Protein AF-A0A4Q5SFC8-F1 (afdb_monomer_lite)

Secondary structure (DSSP, 8-state):
-HHHHHHTT---HHHHHHH-SS--BTTTB--HHHHHHHHHHHHHHHHT-

pLDDT: mean 95.98, std 6.03, range [56.25, 98.5]

Sequence (49 aa):
VCIETVESGKMTKDLAITIKPKVEHGTDYLYTEEFLAAIDENLKAKLAK

Structure (mmCIF, N/CA/C/O backbone):
data_AF-A0A4Q5SFC8-F1
#
_entry.id   AF-A0A4Q5SFC8-F1
#
loop_
_atom_site.group_PDB
_atom_site.id
_atom_site.type_symbol
_atom_site.label_atom_id
_atom_site.label_alt_id
_atom_site.label_comp_id
_atom_site.label_asym_id
_atom_site.label_entity_id
_atom_site.label_seq_id
_atom_site.pdbx_PDB_ins_code
_atom_site.Cartn_x
_atom_site.Cartn_y
_atom_site.Cartn_z
_atom_site.occupancy
_atom_site.B_iso_or_equiv
_atom_site.auth_seq_id
_atom_site.auth_comp_id
_atom_site.auth_asym_id
_atom_site.auth_atom_id
_atom_site.pdbx_PDB_model_num
ATOM 1 N N . VAL A 1 1 ? -5.986 -2.648 7.054 1.00 93.56 1 VAL A N 1
ATOM 2 C CA . VAL A 1 1 ? -5.031 -1.555 6.783 1.00 93.56 1 VAL A CA 1
ATOM 3 C C . VAL A 1 1 ? -3.946 -2.038 5.842 1.00 93.56 1 VAL A C 1
ATOM 5 O O . VAL A 1 1 ? -4.108 -1.807 4.665 1.00 93.56 1 VAL A O 1
ATOM 8 N N . CYS A 1 2 ? -2.919 -2.775 6.285 1.00 96.69 2 CYS A N 1
ATOM 9 C CA . CYS A 1 2 ? -1.795 -3.134 5.403 1.00 96.69 2 CYS A CA 1
ATOM 10 C C . CYS A 1 2 ? -2.203 -3.961 4.170 1.00 96.69 2 CYS A C 1
ATOM 12 O O . CYS A 1 2 ? -1.813 -3.616 3.061 1.00 96.69 2 CYS A O 1
ATOM 14 N N . ILE A 1 3 ? -3.020 -5.007 4.357 1.00 97.75 3 ILE A N 1
ATOM 15 C CA . ILE A 1 3 ? -3.509 -5.855 3.252 1.00 97.75 3 ILE A CA 1
ATOM 16 C C . ILE A 1 3 ? -4.357 -5.027 2.278 1.00 97.75 3 ILE A C 1
ATOM 18 O O . ILE A 1 3 ? -4.045 -4.968 1.098 1.00 97.75 3 ILE A O 1
ATOM 22 N N . GLU A 1 4 ? -5.356 -4.304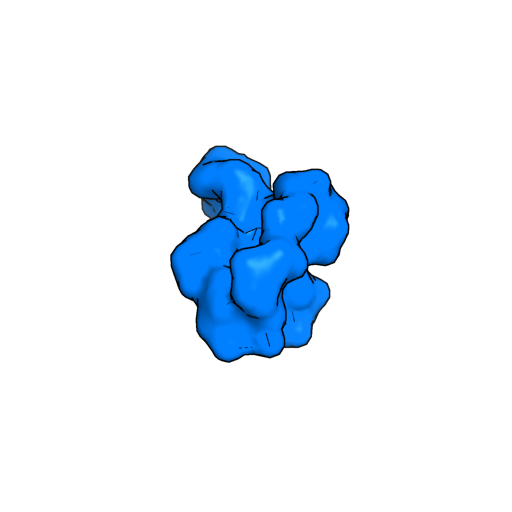 2.789 1.00 97.69 4 GLU A N 1
ATOM 23 C CA . GLU A 1 4 ? -6.230 -3.439 1.980 1.00 97.69 4 GLU A CA 1
ATOM 24 C C . GLU A 1 4 ? -5.446 -2.349 1.226 1.00 97.69 4 GLU A C 1
ATOM 26 O O . GLU A 1 4 ? -5.789 -2.019 0.095 1.00 97.69 4 GLU A O 1
ATOM 31 N N . THR A 1 5 ? -4.377 -1.796 1.818 1.00 97.75 5 THR A N 1
ATOM 32 C CA . THR A 1 5 ? -3.492 -0.834 1.141 1.00 97.75 5 THR A CA 1
ATOM 33 C C . THR A 1 5 ? -2.844 -1.482 -0.087 1.00 97.75 5 THR A C 1
ATOM 35 O O . THR A 1 5 ? -2.909 -0.907 -1.173 1.00 97.75 5 THR A O 1
ATOM 38 N N . VAL A 1 6 ? -2.312 -2.701 0.044 1.00 97.56 6 VAL A N 1
ATOM 39 C CA . VAL A 1 6 ? -1.730 -3.450 -1.084 1.00 97.56 6 VAL A CA 1
ATOM 40 C C . VAL A 1 6 ? -2.795 -3.814 -2.121 1.00 97.56 6 VAL A C 1
ATOM 42 O O . VAL A 1 6 ? -2.590 -3.584 -3.309 1.00 97.56 6 VAL A O 1
ATOM 45 N N . GLU A 1 7 ? -3.957 -4.308 -1.692 1.00 96.75 7 GLU A N 1
ATOM 46 C CA . GLU A 1 7 ? -5.074 -4.660 -2.584 1.00 96.75 7 GLU A CA 1
ATOM 47 C C . GLU A 1 7 ? -5.642 -3.444 -3.336 1.00 96.75 7 GLU A C 1
ATOM 49 O O . GLU A 1 7 ? -6.156 -3.590 -4.442 1.00 96.75 7 GLU A O 1
ATOM 54 N N . SER A 1 8 ? -5.495 -2.233 -2.786 1.00 96.25 8 SER A N 1
ATOM 55 C CA . SER A 1 8 ? -5.850 -0.975 -3.460 1.00 96.25 8 SER A CA 1
ATOM 56 C C . SER A 1 8 ? -4.828 -0.500 -4.504 1.00 96.25 8 SER A C 1
ATOM 58 O O . SER A 1 8 ? -5.003 0.563 -5.095 1.00 96.25 8 SER A O 1
ATOM 60 N N . GLY A 1 9 ? -3.751 -1.261 -4.724 1.00 95.38 9 GLY A N 1
ATOM 61 C CA . GLY A 1 9 ? -2.687 -0.935 -5.676 1.00 95.38 9 GLY A CA 1
ATOM 62 C C . GLY A 1 9 ? -1.540 -0.103 -5.093 1.00 95.38 9 GLY A C 1
ATOM 63 O O . GLY A 1 9 ? -0.573 0.172 -5.796 1.00 95.38 9 GLY A O 1
ATOM 64 N N . LYS A 1 10 ? -1.594 0.274 -3.809 1.00 97.75 10 LYS A N 1
ATOM 65 C CA . LYS A 1 10 ? -0.493 0.964 -3.122 1.00 97.75 10 LYS A CA 1
ATOM 66 C C . LYS A 1 10 ? 0.432 -0.073 -2.486 1.00 97.75 10 LYS A C 1
ATOM 68 O O . LYS A 1 10 ? 0.125 -0.613 -1.429 1.00 97.75 10 LYS A O 1
ATOM 73 N N . MET A 1 11 ? 1.568 -0.356 -3.114 1.00 98.19 11 MET A N 1
ATOM 74 C CA . MET A 1 11 ? 2.523 -1.366 -2.638 1.00 98.19 11 MET A CA 1
ATOM 75 C C . MET A 1 11 ? 3.972 -0.989 -2.944 1.00 98.19 11 MET A C 1
ATOM 77 O O . MET A 1 11 ? 4.237 -0.046 -3.686 1.00 98.19 11 MET A O 1
ATOM 81 N N . THR A 1 12 ? 4.919 -1.729 -2.377 1.00 98.06 12 THR A N 1
ATOM 82 C CA . THR A 1 12 ? 6.355 -1.569 -2.627 1.00 98.06 12 THR A CA 1
ATOM 83 C C . THR A 1 12 ? 6.816 -2.345 -3.868 1.00 98.06 12 THR A C 1
ATOM 85 O O . THR A 1 12 ? 6.116 -3.212 -4.398 1.00 98.06 12 THR A O 1
ATOM 88 N N . LYS A 1 13 ? 8.008 -1.998 -4.374 1.00 97.94 13 LYS A N 1
ATOM 89 C CA . LYS A 1 13 ? 8.545 -2.498 -5.654 1.00 97.94 13 LYS A CA 1
ATOM 90 C C . LYS A 1 13 ? 8.662 -4.025 -5.724 1.00 97.94 13 LYS A C 1
ATOM 92 O O . LYS A 1 13 ? 8.448 -4.608 -6.781 1.00 97.94 13 LYS A O 1
ATOM 97 N N . ASP A 1 14 ? 9.030 -4.653 -4.618 1.00 97.56 14 ASP A N 1
ATOM 98 C CA . ASP A 1 14 ? 9.133 -6.104 -4.465 1.00 97.56 14 ASP A CA 1
ATOM 99 C C . ASP A 1 14 ? 7.799 -6.805 -4.744 1.00 97.56 14 ASP A C 1
ATOM 101 O O . ASP A 1 14 ? 7.764 -7.743 -5.538 1.00 97.56 14 ASP A O 1
ATOM 105 N N . LEU A 1 15 ? 6.698 -6.299 -4.185 1.00 97.38 15 LEU A N 1
ATOM 106 C CA . LEU A 1 15 ? 5.359 -6.834 -4.428 1.00 97.38 15 LEU A CA 1
ATOM 107 C C . LEU A 1 15 ? 4.909 -6.579 -5.870 1.00 97.38 15 LEU A C 1
ATOM 109 O O . LEU A 1 15 ? 4.438 -7.500 -6.536 1.00 97.38 15 LEU A O 1
ATOM 113 N N . ALA A 1 16 ? 5.132 -5.375 -6.398 1.00 97.44 16 ALA A N 1
ATOM 114 C CA . ALA A 1 16 ? 4.736 -5.027 -7.762 1.00 97.44 16 ALA A CA 1
ATOM 115 C C . ALA A 1 16 ? 5.409 -5.915 -8.830 1.00 97.44 16 ALA A C 1
ATOM 117 O O . ALA A 1 16 ? 4.772 -6.302 -9.812 1.00 97.44 16 ALA A O 1
ATOM 118 N N . ILE A 1 17 ? 6.678 -6.297 -8.624 1.00 97.56 17 ILE A N 1
ATOM 119 C CA . ILE A 1 17 ? 7.421 -7.173 -9.547 1.00 97.56 17 ILE A CA 1
ATOM 120 C C . ILE A 1 17 ? 6.812 -8.581 -9.627 1.00 97.56 17 ILE A C 1
ATOM 122 O O . ILE A 1 17 ? 6.895 -9.224 -10.674 1.00 97.56 17 ILE A O 1
ATOM 126 N N . THR A 1 18 ? 6.165 -9.058 -8.558 1.00 97.06 18 THR A N 1
ATOM 127 C CA . THR A 1 18 ? 5.469 -10.359 -8.582 1.00 97.06 18 THR A CA 1
ATOM 128 C C . THR A 1 18 ? 4.232 -10.354 -9.479 1.00 97.06 18 THR A C 1
ATOM 130 O O . THR A 1 18 ? 3.825 -11.407 -9.965 1.00 97.06 18 THR A O 1
ATOM 133 N N . ILE A 1 19 ? 3.665 -9.171 -9.737 1.00 95.69 19 ILE A N 1
ATOM 134 C CA . ILE A 1 19 ? 2.490 -8.980 -10.593 1.00 95.69 19 ILE A CA 1
ATOM 135 C C . ILE A 1 19 ? 2.922 -8.794 -12.051 1.00 95.69 19 ILE A C 1
ATOM 137 O O . ILE A 1 19 ? 2.325 -9.380 -12.955 1.00 95.69 19 ILE A O 1
ATOM 141 N N . LYS A 1 20 ? 3.963 -7.987 -12.302 1.00 93.69 20 LYS A N 1
ATOM 142 C CA . LYS A 1 20 ? 4.503 -7.772 -13.651 1.00 93.69 20 LYS A CA 1
ATOM 143 C C . LYS A 1 20 ? 6.012 -7.485 -13.650 1.00 93.69 20 LYS A C 1
ATOM 145 O O . LYS A 1 20 ? 6.515 -6.812 -12.758 1.00 93.69 20 LYS A O 1
ATOM 150 N N . PRO A 1 21 ? 6.753 -7.910 -14.690 1.00 91.75 21 PRO A N 1
ATOM 151 C CA . PRO A 1 21 ? 8.220 -7.860 -14.698 1.00 91.75 21 PRO A CA 1
ATOM 152 C C . PRO A 1 21 ? 8.820 -6.456 -14.878 1.00 91.75 21 PRO A C 1
ATOM 154 O O . PRO A 1 21 ? 9.988 -6.244 -14.557 1.00 91.75 21 PRO A O 1
ATOM 157 N N . LYS A 1 22 ? 8.059 -5.499 -15.419 1.00 95.81 22 LYS A N 1
ATOM 158 C CA . LYS A 1 22 ? 8.477 -4.097 -15.569 1.00 95.81 22 LYS A CA 1
ATOM 159 C C . LYS A 1 22 ? 7.526 -3.222 -14.774 1.00 95.81 22 LYS A C 1
ATOM 161 O O . LYS A 1 22 ? 6.328 -3.249 -15.044 1.00 95.81 22 LYS A O 1
ATOM 166 N N . VAL A 1 23 ? 8.071 -2.476 -13.820 1.00 97.00 23 VAL A N 1
ATOM 167 C CA . VAL A 1 23 ? 7.306 -1.648 -12.885 1.00 97.00 23 VAL A CA 1
ATOM 168 C C . VAL A 1 23 ? 7.839 -0.224 -12.870 1.00 97.00 23 VAL A C 1
ATOM 170 O O . VAL A 1 23 ? 9.052 -0.005 -12.910 1.00 97.00 23 VAL A O 1
ATOM 173 N N . GLU A 1 24 ? 6.924 0.728 -12.790 1.00 96.94 24 GLU A N 1
ATOM 174 C CA . GLU A 1 24 ? 7.190 2.159 -12.765 1.00 96.94 24 GLU A CA 1
ATOM 175 C C . GLU A 1 24 ? 6.736 2.748 -11.427 1.00 96.94 24 GLU A C 1
ATOM 177 O O . GLU A 1 24 ? 5.652 2.449 -10.919 1.00 96.94 24 GLU A O 1
ATOM 182 N N . HIS A 1 25 ? 7.587 3.583 -10.837 1.00 96.88 25 HIS A N 1
ATOM 183 C CA . HIS A 1 25 ? 7.258 4.307 -9.613 1.00 96.88 25 HIS A CA 1
ATOM 184 C C . HIS A 1 25 ? 6.091 5.275 -9.857 1.00 96.88 25 HIS A C 1
ATOM 186 O O . HIS A 1 25 ? 6.033 5.915 -10.904 1.00 96.88 25 HIS A O 1
ATOM 192 N N . GLY A 1 26 ? 5.175 5.387 -8.893 1.00 93.19 26 GLY A N 1
ATOM 193 C CA . GLY A 1 26 ? 3.997 6.259 -8.965 1.00 93.19 26 GLY A CA 1
ATOM 194 C C . GLY A 1 26 ? 2.822 5.666 -9.750 1.00 93.19 26 GLY A C 1
ATOM 195 O O . GLY A 1 26 ? 1.690 6.105 -9.559 1.00 93.19 26 GLY A O 1
ATOM 196 N N . THR A 1 27 ? 3.069 4.640 -10.567 1.00 95.12 27 THR A N 1
ATOM 197 C CA . THR A 1 27 ? 2.028 3.880 -11.277 1.00 95.12 27 THR A CA 1
ATOM 198 C C . THR A 1 27 ? 1.819 2.509 -10.640 1.00 95.12 27 THR A C 1
ATOM 200 O O . THR A 1 27 ? 0.692 2.132 -10.337 1.00 95.12 27 THR A O 1
ATOM 203 N N . ASP A 1 28 ? 2.909 1.769 -10.417 1.00 97.31 28 ASP A N 1
ATOM 204 C CA . ASP A 1 28 ? 2.863 0.358 -10.010 1.00 97.31 28 ASP A CA 1
ATOM 205 C C . ASP A 1 28 ? 3.333 0.121 -8.582 1.00 97.31 28 ASP A C 1
ATOM 207 O O . ASP A 1 28 ? 2.982 -0.880 -7.961 1.00 97.31 28 ASP A O 1
ATOM 211 N N . TYR A 1 29 ? 4.188 1.011 -8.084 1.00 98.19 29 TYR A N 1
ATOM 212 C CA . TYR A 1 29 ? 4.718 0.930 -6.736 1.00 98.19 29 TYR A CA 1
ATOM 213 C C . TYR A 1 29 ? 5.033 2.312 -6.170 1.00 98.19 29 TYR A C 1
ATOM 215 O O . TYR A 1 29 ? 5.221 3.291 -6.896 1.00 98.19 29 TYR A O 1
ATOM 223 N N . LEU A 1 30 ? 5.154 2.351 -4.852 1.00 98.50 30 LEU A N 1
ATOM 224 C CA . LEU A 1 30 ? 5.523 3.508 -4.052 1.00 98.50 30 LEU A CA 1
ATOM 225 C C . LEU A 1 30 ? 6.899 3.300 -3.414 1.00 98.50 30 LEU A C 1
ATOM 227 O O . LEU A 1 30 ? 7.311 2.166 -3.140 1.00 98.50 30 LEU A O 1
ATOM 231 N N . TYR A 1 31 ? 7.617 4.392 -3.159 1.00 98.38 31 TYR A N 1
ATOM 232 C CA . TYR A 1 31 ? 8.786 4.331 -2.285 1.00 98.38 31 TYR A CA 1
ATOM 233 C C . TYR A 1 31 ? 8.363 4.061 -0.839 1.00 98.38 31 TYR A C 1
ATOM 235 O O . TYR A 1 31 ? 7.204 4.234 -0.463 1.00 98.38 31 TYR A O 1
ATOM 243 N N . THR A 1 32 ? 9.320 3.633 -0.015 1.00 97.94 32 THR A N 1
ATOM 244 C CA . THR A 1 32 ? 9.073 3.209 1.369 1.00 97.94 32 THR A CA 1
ATOM 245 C C . THR A 1 32 ? 8.270 4.238 2.164 1.00 97.94 32 THR A C 1
ATOM 247 O O . THR A 1 32 ? 7.259 3.882 2.758 1.00 97.94 32 THR A O 1
ATOM 250 N N . GLU A 1 33 ? 8.662 5.512 2.119 1.00 98.31 33 GLU A N 1
ATOM 251 C CA . GLU A 1 33 ? 7.990 6.574 2.880 1.00 98.31 33 GLU A CA 1
ATOM 252 C C . GLU A 1 33 ? 6.556 6.835 2.403 1.00 98.31 33 GLU A C 1
ATOM 254 O O . GLU A 1 33 ? 5.655 7.037 3.210 1.00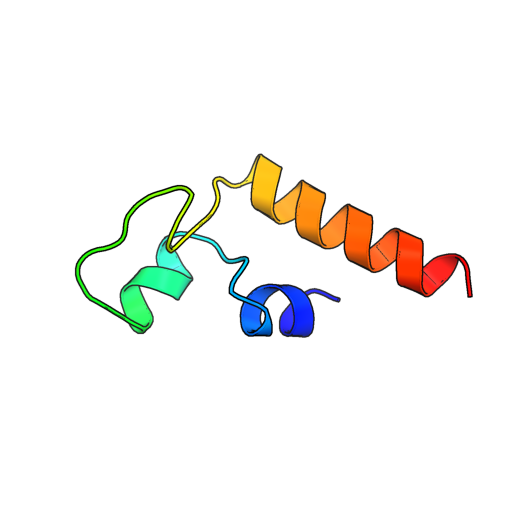 98.31 33 GLU A O 1
ATOM 259 N N . GLU A 1 34 ? 6.305 6.770 1.097 1.00 98.25 34 GLU A N 1
ATOM 260 C CA . GLU A 1 34 ? 4.965 6.957 0.530 1.00 98.25 34 GLU A CA 1
ATOM 261 C C . GLU A 1 34 ? 4.039 5.784 0.867 1.00 98.25 34 GLU A C 1
ATOM 263 O O . GLU A 1 34 ? 2.857 5.975 1.156 1.00 98.25 34 GLU A O 1
ATOM 268 N N . PHE A 1 35 ? 4.573 4.560 0.858 1.00 98.25 35 PHE A N 1
ATOM 269 C CA . PHE A 1 35 ? 3.826 3.379 1.272 1.00 98.25 35 PHE A CA 1
ATOM 270 C C . PHE A 1 35 ? 3.503 3.418 2.770 1.00 98.25 35 PHE A C 1
ATOM 272 O O . PHE A 1 35 ? 2.366 3.146 3.161 1.00 98.25 35 PHE A O 1
ATOM 279 N N . LEU A 1 36 ? 4.465 3.817 3.609 1.00 98.44 36 LEU A N 1
ATOM 280 C CA . LEU A 1 36 ? 4.238 4.020 5.041 1.00 98.44 36 LEU A CA 1
ATOM 281 C C . LEU A 1 36 ? 3.207 5.126 5.296 1.00 98.44 36 LEU A C 1
ATOM 283 O O . LEU A 1 36 ? 2.316 4.933 6.122 1.00 98.44 36 LEU A O 1
ATOM 287 N N . ALA A 1 37 ? 3.256 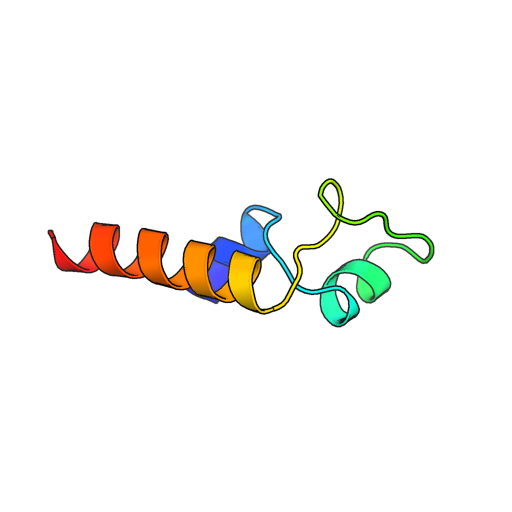6.230 4.545 1.00 98.44 37 ALA A N 1
ATOM 288 C CA . ALA A 1 37 ? 2.257 7.294 4.620 1.00 98.44 37 ALA A CA 1
ATOM 289 C C . ALA A 1 37 ? 0.854 6.799 4.232 1.00 98.44 37 ALA A C 1
ATOM 291 O O . ALA A 1 37 ? -0.118 7.105 4.917 1.00 98.44 37 ALA A O 1
ATOM 292 N N . ALA A 1 38 ? 0.739 5.975 3.186 1.00 97.88 38 ALA A N 1
ATOM 293 C CA . ALA A 1 38 ? -0.535 5.379 2.787 1.00 97.88 38 ALA A CA 1
ATOM 294 C C . ALA A 1 38 ? -1.105 4.425 3.851 1.00 97.88 38 ALA A C 1
ATOM 296 O O . ALA A 1 38 ? -2.318 4.380 4.066 1.00 97.88 38 ALA A O 1
ATOM 297 N N . ILE A 1 39 ? -0.246 3.6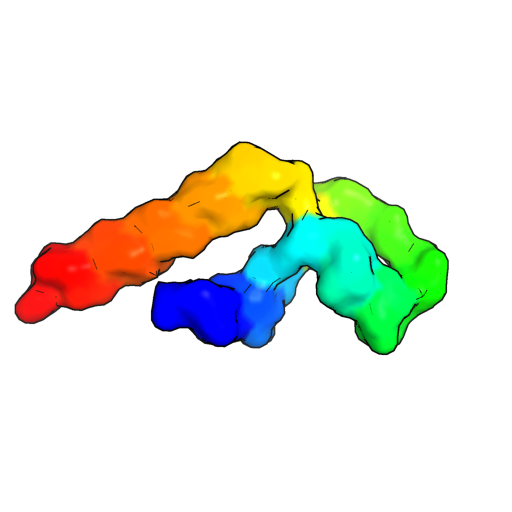55 4.527 1.00 98.19 39 ILE A N 1
ATOM 298 C CA . ILE A 1 39 ? -0.653 2.819 5.664 1.00 98.19 39 ILE A CA 1
ATOM 299 C C . ILE A 1 39 ? -1.125 3.693 6.829 1.00 98.19 39 ILE A C 1
ATOM 301 O O . ILE A 1 39 ? -2.174 3.402 7.401 1.00 98.19 39 ILE A O 1
ATOM 305 N N . ASP A 1 40 ? -0.376 4.741 7.173 1.00 98.12 40 ASP A N 1
ATOM 306 C CA . ASP A 1 40 ? -0.696 5.658 8.272 1.00 98.12 40 ASP A CA 1
ATOM 307 C C . ASP A 1 40 ? -2.030 6.389 8.046 1.00 98.12 40 ASP A C 1
ATOM 309 O O . ASP A 1 40 ? -2.879 6.409 8.938 1.00 98.12 40 ASP A O 1
ATOM 313 N N . GLU A 1 41 ? -2.271 6.901 6.836 1.00 97.50 41 GLU A N 1
ATOM 314 C CA . GLU A 1 41 ? -3.541 7.524 6.442 1.00 97.50 41 GLU A CA 1
ATOM 315 C C . GLU A 1 41 ? -4.720 6.553 6.628 1.00 97.50 41 GLU A C 1
ATOM 317 O O . GLU A 1 41 ? -5.703 6.864 7.311 1.00 97.50 41 GLU A O 1
ATOM 322 N N . ASN A 1 42 ? -4.588 5.335 6.093 1.00 97.06 42 ASN A N 1
ATOM 323 C CA . ASN A 1 42 ? -5.614 4.300 6.198 1.00 97.06 42 ASN A CA 1
ATOM 324 C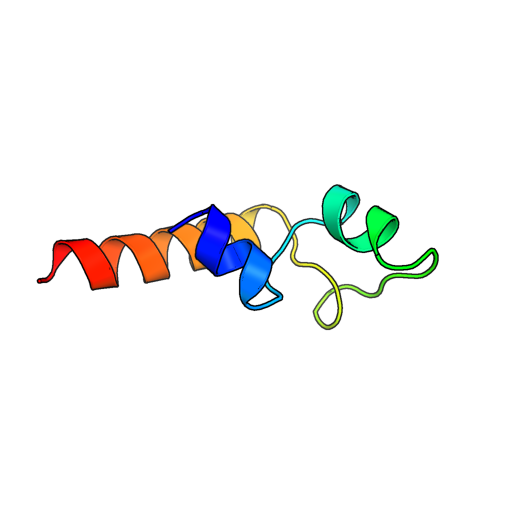 C . ASN A 1 42 ? -5.828 3.834 7.648 1.00 97.06 42 ASN A C 1
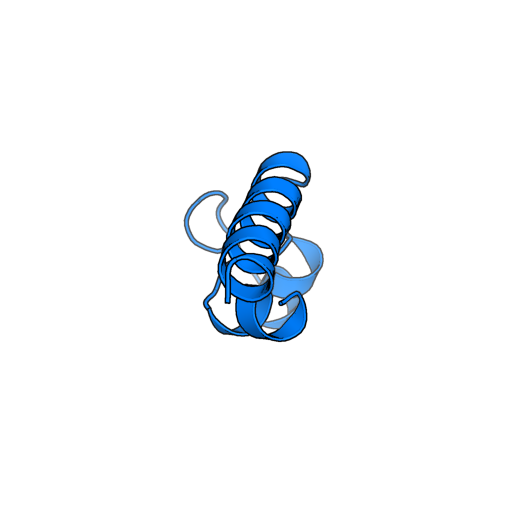ATOM 326 O O . ASN A 1 42 ? -6.952 3.499 8.034 1.00 97.06 42 ASN A O 1
ATOM 330 N N . LEU A 1 43 ? -4.770 3.799 8.464 1.00 97.75 43 LEU A N 1
ATOM 331 C CA . LEU A 1 43 ? -4.856 3.445 9.878 1.00 97.75 43 LEU A CA 1
ATOM 332 C C . LEU A 1 43 ? -5.615 4.514 10.665 1.00 97.75 43 LEU A C 1
ATOM 334 O O . LEU A 1 43 ? -6.561 4.183 11.379 1.00 97.75 43 LEU A O 1
ATOM 338 N N . LYS A 1 44 ? -5.245 5.789 10.505 1.00 97.38 44 LYS A N 1
ATOM 339 C CA . LYS A 1 44 ? -5.905 6.925 11.165 1.00 97.38 44 LYS A CA 1
ATOM 340 C C . LYS A 1 44 ? -7.391 6.982 10.833 1.00 97.38 44 LYS A C 1
ATOM 342 O O . LYS A 1 44 ? -8.206 7.129 11.739 1.00 97.38 44 LYS A O 1
ATOM 347 N N . ALA A 1 45 ? -7.750 6.781 9.565 1.00 95.94 45 ALA A N 1
ATOM 348 C CA . ALA A 1 45 ? -9.145 6.741 9.134 1.00 95.94 45 ALA A CA 1
ATOM 349 C C . ALA A 1 45 ? -9.953 5.623 9.821 1.00 95.94 45 ALA A C 1
ATOM 351 O O . ALA A 1 45 ? -11.124 5.820 10.141 1.00 95.94 45 ALA A O 1
ATOM 352 N N . LYS A 1 46 ? -9.342 4.456 10.079 1.00 95.50 46 LYS A N 1
ATOM 353 C CA . LYS A 1 46 ? -10.005 3.351 10.792 1.00 95.50 46 LYS A CA 1
ATOM 354 C C . LYS A 1 46 ? -10.079 3.546 12.305 1.00 95.50 46 LYS A C 1
ATOM 356 O O . LYS A 1 46 ? -11.019 3.041 12.904 1.00 95.50 46 LYS A O 1
ATOM 361 N N . LEU A 1 47 ? -9.105 4.230 12.908 1.00 95.94 47 LEU A N 1
ATOM 362 C CA . LEU A 1 47 ? -9.076 4.512 14.349 1.00 95.94 47 LEU A CA 1
ATOM 363 C C . LEU A 1 47 ? -9.971 5.690 14.754 1.00 95.94 47 LEU A C 1
ATOM 365 O O . LEU A 1 47 ? -10.392 5.760 15.902 1.00 95.94 47 LEU A O 1
ATOM 369 N N . ALA A 1 48 ? -10.270 6.609 13.834 1.00 89.06 48 ALA A N 1
ATOM 370 C CA . ALA A 1 48 ? -11.202 7.718 14.055 1.00 89.06 48 ALA A CA 1
ATOM 371 C C . ALA A 1 48 ? -12.689 7.291 14.026 1.00 89.06 48 ALA A C 1
ATOM 373 O O . ALA A 1 48 ? -13.571 8.145 13.926 1.00 89.06 48 ALA A O 1
ATOM 374 N N . LYS A 1 49 ? -12.959 5.982 14.070 1.00 56.25 49 LYS A N 1
ATOM 375 C CA . LYS A 1 49 ? -14.278 5.360 13.959 1.00 56.25 49 LYS A CA 1
ATOM 376 C C . LYS A 1 49 ? -14.618 4.614 15.243 1.00 56.25 49 LYS A C 1
ATOM 378 O O . LYS A 1 49 ? -15.810 4.646 15.613 1.00 56.25 49 LYS A O 1
#

Foldseek 3Di:
DLVVCVVVQEAAPVVLCVVPVDDDDPRRYHDPVVSVVSVVVVVVVVVVD

Radius of gyration: 11.37 Å; chains: 1; bounding box: 23×18×30 Å